Protein AF-A0A268QWA8-F1 (afdb_monomer_lite)

Organism: Shouchella clausii (NCBI:txid79880)

Structure (mmCIF, N/CA/C/O backbone):
data_AF-A0A268QWA8-F1
#
_entry.id   AF-A0A268QWA8-F1
#
loop_
_atom_site.group_PDB
_atom_site.id
_atom_site.type_symbol
_atom_site.label_atom_id
_atom_site.label_alt_id
_atom_site.label_comp_id
_atom_site.label_asym_id
_atom_site.label_entity_id
_atom_site.label_seq_id
_atom_site.pdbx_PDB_ins_code
_atom_site.Cartn_x
_atom_site.Cartn_y
_atom_site.Cartn_z
_atom_site.occupancy
_atom_site.B_iso_or_equiv
_atom_site.auth_seq_id
_atom_site.auth_comp_id
_atom_site.auth_asym_id
_atom_site.auth_atom_id
_atom_site.pdbx_PDB_model_num
ATOM 1 N N . ARG A 1 1 ? 24.612 6.461 -10.093 1.00 68.12 1 ARG A N 1
ATOM 2 C CA . ARG A 1 1 ? 24.776 4.985 -10.234 1.00 68.12 1 ARG A CA 1
ATOM 3 C C . ARG A 1 1 ? 25.047 4.328 -8.884 1.00 68.12 1 ARG A C 1
ATOM 5 O O . ARG A 1 1 ? 24.379 3.352 -8.602 1.00 68.12 1 ARG A O 1
ATOM 12 N N . LYS A 1 2 ? 25.934 4.901 -8.057 1.00 87.94 2 LYS A N 1
ATOM 13 C CA . LYS A 1 2 ? 26.205 4.461 -6.678 1.00 87.94 2 LYS A CA 1
ATOM 14 C C . LYS A 1 2 ? 24.937 4.303 -5.814 1.00 87.94 2 LYS A C 1
ATOM 16 O O . LYS A 1 2 ? 24.705 3.209 -5.327 1.00 87.94 2 LYS A O 1
ATOM 21 N N . LEU A 1 3 ? 24.064 5.317 -5.784 1.00 94.06 3 LEU A N 1
ATOM 22 C CA . LEU A 1 3 ? 22.815 5.284 -4.998 1.00 94.06 3 LEU A CA 1
ATOM 23 C C . LEU A 1 3 ? 21.907 4.084 -5.328 1.00 94.06 3 LEU A C 1
ATOM 25 O O . LEU A 1 3 ? 21.457 3.391 -4.434 1.00 94.06 3 LEU A O 1
ATOM 29 N N . ARG A 1 4 ? 21.743 3.742 -6.615 1.00 93.31 4 ARG A N 1
ATOM 30 C CA . ARG A 1 4 ? 20.932 2.581 -7.037 1.00 93.31 4 ARG A CA 1
ATOM 31 C C . ARG A 1 4 ? 21.481 1.235 -6.545 1.00 93.31 4 ARG A C 1
ATOM 33 O O . ARG A 1 4 ? 20.717 0.293 -6.392 1.00 93.31 4 ARG A O 1
ATOM 40 N N . ILE A 1 5 ? 22.800 1.127 -6.365 1.00 95.81 5 ILE A N 1
ATOM 41 C CA . ILE A 1 5 ? 23.443 -0.098 -5.866 1.00 95.81 5 ILE A CA 1
ATOM 42 C C . ILE A 1 5 ? 23.230 -0.212 -4.355 1.00 95.81 5 ILE A C 1
ATOM 44 O O . ILE A 1 5 ? 22.918 -1.293 -3.867 1.00 95.81 5 ILE A O 1
ATOM 48 N N . GLU A 1 6 ? 23.379 0.901 -3.637 1.00 95.94 6 GLU A N 1
ATOM 49 C CA . GLU A 1 6 ? 23.128 0.966 -2.195 1.00 95.94 6 GLU A CA 1
ATOM 50 C C . GLU A 1 6 ? 21.659 0.656 -1.880 1.00 95.94 6 GLU A C 1
ATOM 52 O O . GLU A 1 6 ? 21.396 -0.199 -1.037 1.00 95.94 6 GLU A O 1
ATOM 57 N N . ASP A 1 7 ? 20.715 1.236 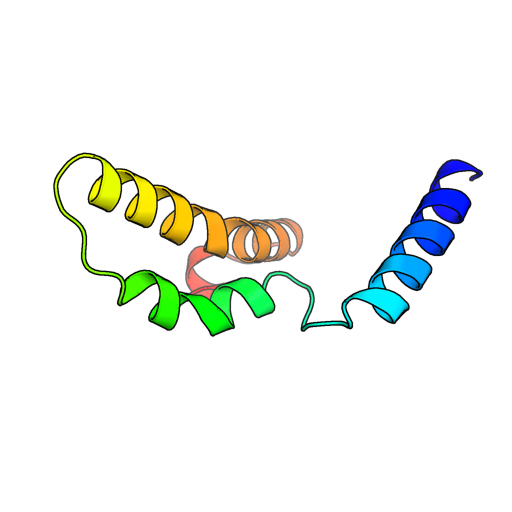-2.629 1.00 96.88 7 ASP A N 1
ATOM 58 C CA . ASP A 1 7 ? 19.284 0.944 -2.483 1.00 96.88 7 ASP A CA 1
ATOM 59 C C . ASP A 1 7 ? 18.985 -0.541 -2.708 1.00 96.88 7 ASP A C 1
ATOM 61 O O . ASP A 1 7 ? 18.355 -1.176 -1.868 1.00 96.88 7 ASP A O 1
ATOM 65 N N . ALA A 1 8 ? 19.498 -1.137 -3.790 1.00 96.38 8 ALA A N 1
ATOM 66 C CA . ALA A 1 8 ? 19.275 -2.554 -4.077 1.00 96.38 8 ALA A CA 1
ATOM 67 C C . ALA A 1 8 ? 19.849 -3.478 -2.987 1.00 96.38 8 ALA A C 1
ATOM 69 O O . ALA A 1 8 ? 19.219 -4.473 -2.617 1.00 96.38 8 ALA A O 1
ATOM 70 N N . LEU A 1 9 ? 21.031 -3.156 -2.450 1.00 96.62 9 LEU A N 1
ATOM 71 C CA . LEU A 1 9 ? 21.633 -3.917 -1.355 1.00 96.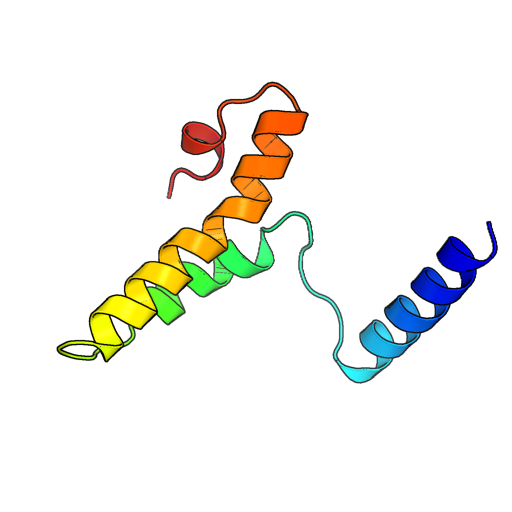62 9 LEU A CA 1
ATOM 72 C C . LEU A 1 9 ? 20.779 -3.827 -0.085 1.00 96.62 9 LEU A C 1
ATOM 74 O O . LEU A 1 9 ? 20.553 -4.837 0.576 1.00 96.62 9 LEU A O 1
ATOM 78 N N . ASN A 1 10 ? 20.281 -2.637 0.240 1.00 96.06 10 ASN A N 1
ATOM 79 C CA . ASN A 1 10 ? 19.449 -2.433 1.420 1.00 96.06 10 ASN A CA 1
ATOM 80 C C . ASN A 1 10 ? 18.076 -3.107 1.264 1.00 96.06 10 ASN A C 1
ATOM 82 O O . ASN A 1 10 ? 17.636 -3.798 2.178 1.00 96.06 10 ASN A O 1
ATOM 86 N N . SER A 1 11 ? 17.432 -2.997 0.096 1.00 96.75 11 SER A N 1
ATOM 87 C CA . SER A 1 11 ? 16.138 -3.641 -0.173 1.00 96.75 11 SER A CA 1
ATOM 88 C C . SER A 1 11 ? 16.216 -5.166 -0.126 1.00 96.75 11 SER A C 1
ATOM 90 O O . SER A 1 11 ? 15.318 -5.807 0.409 1.00 96.75 11 SER A O 1
ATOM 92 N N . THR A 1 12 ? 17.284 -5.765 -0.662 1.00 96.56 12 THR A N 1
ATOM 93 C CA . THR A 1 12 ? 17.459 -7.229 -0.622 1.00 96.56 12 THR A CA 1
ATOM 94 C C . THR A 1 12 ? 17.764 -7.738 0.784 1.00 96.56 12 THR A C 1
ATOM 96 O O . THR A 1 12 ? 17.282 -8.807 1.143 1.00 96.56 12 THR A O 1
ATOM 99 N N . ARG A 1 13 ? 18.499 -6.971 1.603 1.00 97.12 13 ARG A N 1
ATOM 100 C CA . ARG A 1 13 ? 18.688 -7.279 3.031 1.00 97.12 13 ARG A CA 1
ATOM 101 C C . ARG A 1 13 ? 17.364 -7.240 3.795 1.00 97.12 13 ARG A C 1
ATOM 103 O O . ARG A 1 13 ? 17.026 -8.229 4.432 1.00 97.12 13 ARG A O 1
ATOM 110 N N . ALA A 1 14 ? 16.582 -6.170 3.639 1.00 97.25 14 ALA A N 1
ATOM 111 C CA . ALA A 1 14 ? 15.265 -6.052 4.270 1.00 97.25 14 ALA A CA 1
ATOM 112 C C . ALA A 1 14 ? 14.314 -7.184 3.840 1.00 97.25 14 ALA A C 1
ATOM 114 O O . ALA A 1 14 ? 13.631 -7.774 4.669 1.00 97.25 14 ALA A O 1
ATOM 115 N N . ALA A 1 15 ? 14.330 -7.555 2.556 1.00 97.12 15 ALA A N 1
ATOM 116 C CA . ALA A 1 15 ? 13.522 -8.659 2.040 1.00 97.12 15 ALA A CA 1
ATOM 117 C C . ALA A 1 15 ? 13.874 -10.023 2.665 1.00 97.12 15 ALA A C 1
ATOM 119 O O . ALA A 1 15 ? 13.004 -10.882 2.780 1.00 97.12 15 ALA A O 1
ATOM 120 N N . VAL A 1 16 ? 15.136 -10.241 3.054 1.00 97.81 16 VAL A N 1
ATOM 121 C CA . VAL A 1 16 ? 15.563 -11.460 3.762 1.00 97.81 16 VAL A CA 1
ATOM 122 C C . VAL A 1 16 ? 15.118 -11.440 5.227 1.00 97.81 16 VAL A C 1
ATOM 124 O O . VAL A 1 16 ? 14.768 -12.490 5.759 1.00 97.81 16 VAL A O 1
ATOM 127 N N . GLU A 1 17 ? 15.125 -10.272 5.869 1.00 97.06 17 GLU A N 1
ATOM 128 C CA . GLU A 1 17 ? 14.792 -10.118 7.292 1.00 97.06 17 GLU A CA 1
ATOM 129 C C . GLU A 1 17 ? 13.278 -10.129 7.559 1.00 97.06 17 GLU A C 1
ATOM 131 O O . GLU A 1 17 ? 12.823 -10.810 8.477 1.00 97.06 17 GLU A O 1
ATOM 136 N N . GLU A 1 18 ? 12.494 -9.413 6.750 1.00 96.25 18 GLU A N 1
ATOM 137 C CA . GLU A 1 18 ? 11.057 -9.179 6.982 1.00 96.25 18 GLU A CA 1
ATOM 138 C C . GLU A 1 18 ? 10.152 -9.883 5.957 1.00 96.25 18 GLU A C 1
ATOM 140 O O . GLU A 1 18 ? 8.933 -9.955 6.127 1.00 96.25 18 GLU A O 1
ATOM 145 N N . GLY A 1 19 ? 10.739 -10.438 4.895 1.00 96.38 19 GLY A N 1
ATOM 146 C CA . GLY A 1 19 ? 10.010 -11.032 3.780 1.00 96.38 19 GLY A CA 1
ATOM 147 C C . GLY A 1 19 ? 9.582 -10.009 2.725 1.00 96.38 19 GLY A C 1
ATOM 148 O O . GLY A 1 19 ? 10.030 -8.864 2.690 1.00 96.38 19 GLY A O 1
ATOM 149 N N . ILE A 1 20 ? 8.719 -10.449 1.807 1.00 96.94 20 ILE A N 1
ATOM 150 C CA . ILE A 1 20 ? 8.217 -9.631 0.697 1.00 96.94 20 ILE A CA 1
ATOM 151 C C . ILE A 1 20 ? 6.697 -9.701 0.613 1.00 96.94 20 ILE A C 1
ATOM 153 O O . ILE A 1 20 ? 6.076 -10.690 0.999 1.00 96.94 20 ILE A O 1
ATOM 157 N N . VAL A 1 21 ? 6.103 -8.656 0.045 1.00 96.25 21 VAL A N 1
ATOM 158 C CA . VAL A 1 21 ? 4.665 -8.562 -0.221 1.00 96.25 21 VAL A CA 1
ATOM 159 C C . VAL A 1 21 ? 4.415 -8.082 -1.647 1.00 96.25 21 VAL A C 1
ATOM 161 O O . VAL A 1 21 ? 5.332 -7.652 -2.350 1.00 96.25 21 VAL A O 1
ATOM 164 N N . SER A 1 22 ? 3.158 -8.144 -2.085 1.00 96.06 22 SER A N 1
ATOM 165 C CA . SER A 1 22 ? 2.738 -7.597 -3.375 1.00 96.06 22 SER A CA 1
ATOM 166 C C . SER A 1 22 ? 3.054 -6.101 -3.468 1.00 96.06 22 SER A C 1
ATOM 168 O O . SER A 1 22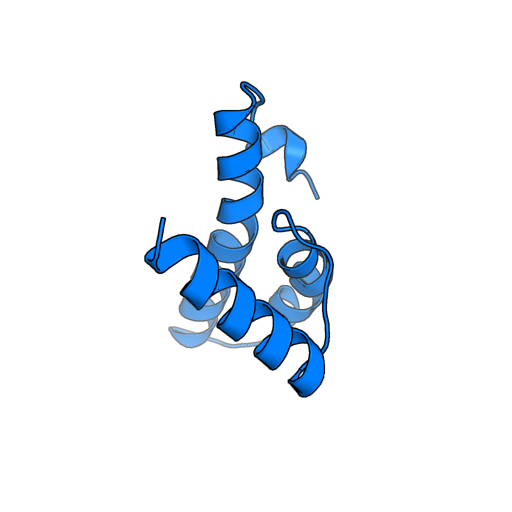 ? 2.592 -5.300 -2.656 1.00 96.06 22 SER A O 1
ATOM 170 N N . GLY A 1 23 ? 3.838 -5.721 -4.478 1.00 95.62 23 GLY A N 1
ATOM 171 C CA . GLY A 1 23 ? 4.191 -4.328 -4.740 1.00 95.62 23 GLY A CA 1
ATOM 172 C C . GLY A 1 23 ? 3.046 -3.513 -5.350 1.00 95.62 23 GLY A C 1
ATOM 173 O O . GLY A 1 23 ? 1.881 -3.907 -5.333 1.00 95.62 23 GLY A O 1
ATOM 174 N N . GLY A 1 24 ? 3.388 -2.350 -5.907 1.00 93.44 24 GLY A N 1
ATOM 175 C CA . GLY A 1 24 ? 2.447 -1.522 -6.668 1.00 93.44 24 GLY A CA 1
ATOM 176 C C . GLY A 1 24 ? 1.278 -0.957 -5.856 1.00 93.44 24 GLY A C 1
ATOM 177 O O . GLY A 1 24 ? 0.259 -0.629 -6.442 1.00 93.44 24 GLY A O 1
ATOM 178 N N . GLY A 1 25 ? 1.400 -0.883 -4.526 1.00 93.38 25 GLY A N 1
ATOM 179 C CA . GLY A 1 25 ? 0.330 -0.448 -3.618 1.00 93.38 25 GLY A CA 1
ATOM 180 C C . GLY A 1 25 ? -0.718 -1.523 -3.287 1.00 93.38 25 GLY A C 1
ATOM 181 O O . GLY A 1 25 ? -1.567 -1.296 -2.431 1.00 93.38 25 GLY A O 1
ATOM 182 N N . VAL A 1 26 ? -0.628 -2.718 -3.885 1.00 94.25 26 VAL A N 1
ATOM 183 C CA . VAL A 1 26 ? -1.602 -3.812 -3.697 1.00 94.25 26 VAL A CA 1
ATOM 184 C C . VAL A 1 26 ? -1.611 -4.339 -2.263 1.00 94.25 26 VAL A C 1
ATOM 186 O O . VAL A 1 26 ? -2.678 -4.588 -1.708 1.00 94.25 26 VAL A O 1
ATOM 189 N N . ALA A 1 27 ? -0.441 -4.474 -1.628 1.00 95.38 27 ALA A N 1
ATOM 190 C CA . ALA A 1 27 ? -0.368 -4.935 -0.241 1.00 95.38 27 ALA A CA 1
ATOM 191 C C . ALA A 1 27 ? -1.183 -4.054 0.723 1.00 95.38 27 ALA A C 1
ATOM 193 O O . ALA A 1 27 ? -1.822 -4.584 1.630 1.00 95.38 27 ALA A O 1
ATOM 194 N N . LEU A 1 28 ? -1.213 -2.734 0.498 1.00 94.81 28 LEU A N 1
ATOM 195 C CA . LEU A 1 28 ? -1.996 -1.804 1.313 1.00 94.81 28 LEU A CA 1
ATOM 196 C C . LEU A 1 28 ? -3.501 -1.983 1.078 1.00 94.81 28 LEU A C 1
ATOM 198 O O . LEU A 1 28 ? -4.263 -2.029 2.039 1.00 94.81 28 LEU A O 1
ATOM 202 N N . LEU A 1 29 ? -3.936 -2.166 -0.173 1.00 93.06 29 LEU A N 1
ATOM 203 C CA . LEU A 1 29 ? -5.347 -2.430 -0.475 1.00 93.06 29 LEU A CA 1
ATOM 204 C C . LEU A 1 29 ? -5.835 -3.750 0.135 1.00 93.06 29 LEU A C 1
ATOM 206 O O . LEU A 1 29 ? -6.933 -3.794 0.687 1.00 93.06 29 LEU A O 1
ATOM 210 N N . ASN A 1 30 ? -5.005 -4.795 0.119 1.00 93.75 30 ASN A N 1
ATOM 211 C CA . ASN A 1 30 ? -5.360 -6.100 0.680 1.00 93.75 30 ASN A CA 1
ATOM 212 C C . ASN A 1 30 ? -5.668 -6.043 2.184 1.00 93.75 30 ASN A C 1
ATOM 214 O O . ASN A 1 30 ? -6.531 -6.777 2.665 1.00 93.75 30 ASN A O 1
ATOM 218 N N . VAL A 1 31 ? -4.976 -5.181 2.936 1.00 94.75 31 VAL A N 1
ATOM 219 C CA . VAL A 1 31 ? -5.193 -5.032 4.385 1.00 94.75 31 VAL A CA 1
ATOM 220 C C . VAL A 1 31 ? -6.198 -3.933 4.734 1.00 94.75 31 VAL A C 1
ATOM 222 O O . VAL A 1 31 ? -6.565 -3.804 5.901 1.00 94.75 31 VAL A O 1
ATOM 225 N N . TYR A 1 32 ? -6.697 -3.180 3.748 1.00 95.06 32 TYR A N 1
ATOM 226 C CA . TYR A 1 32 ? -7.594 -2.047 3.973 1.00 95.06 32 TYR A CA 1
ATOM 227 C C . TYR A 1 32 ? -8.813 -2.416 4.820 1.00 95.06 32 TYR A C 1
ATOM 229 O O . TYR A 1 32 ? -9.052 -1.795 5.850 1.00 95.06 32 TYR A O 1
ATOM 237 N N . ASN A 1 33 ? -9.542 -3.472 4.442 1.00 94.38 33 ASN A N 1
ATOM 238 C CA . ASN A 1 33 ? -10.753 -3.892 5.157 1.00 94.38 33 ASN A CA 1
ATOM 239 C C . ASN A 1 33 ? -10.466 -4.270 6.616 1.00 94.38 33 ASN A C 1
ATOM 241 O O . ASN A 1 33 ? -11.312 -4.090 7.491 1.00 94.38 33 ASN A O 1
ATOM 245 N N . LYS A 1 34 ? -9.254 -4.761 6.902 1.00 95.94 34 LYS A N 1
ATOM 246 C CA . LYS A 1 34 ? -8.841 -5.078 8.267 1.00 95.94 34 LYS A CA 1
ATOM 247 C C . LYS A 1 34 ? -8.614 -3.809 9.085 1.00 95.94 34 LYS A C 1
ATOM 249 O O . LYS A 1 34 ? -9.073 -3.749 10.222 1.00 95.94 34 LYS A O 1
ATOM 254 N N . VAL A 1 35 ? -7.972 -2.796 8.506 1.00 94.50 35 VAL A N 1
ATOM 255 C CA . VAL A 1 35 ? -7.780 -1.488 9.155 1.00 94.50 35 VAL A CA 1
ATOM 256 C C . VAL A 1 35 ? -9.120 -0.761 9.318 1.00 94.50 35 VAL A C 1
ATOM 258 O O . VAL A 1 35 ? -9.392 -0.218 10.381 1.00 94.50 35 VAL A O 1
ATOM 261 N N . ALA A 1 36 ? -10.005 -0.838 8.321 1.00 95.00 36 ALA A N 1
ATOM 262 C CA . ALA A 1 36 ? -11.336 -0.231 8.362 1.00 95.00 36 ALA A CA 1
ATOM 263 C C . ALA A 1 36 ? -12.252 -0.850 9.430 1.00 95.00 36 ALA A C 1
ATOM 265 O O . ALA A 1 36 ? -13.211 -0.219 9.861 1.00 95.00 36 ALA A O 1
ATOM 266 N N . SER A 1 37 ? -11.952 -2.074 9.878 1.00 96.56 37 SER A N 1
ATOM 267 C CA . SER A 1 37 ? -12.691 -2.739 10.958 1.00 96.56 37 SER A CA 1
ATOM 268 C C . SER A 1 37 ? -12.293 -2.289 12.369 1.00 96.56 37 SER A C 1
ATOM 270 O O . SER A 1 37 ? -12.907 -2.733 13.339 1.00 96.56 37 SER A O 1
ATOM 272 N N . ILE A 1 38 ? -11.266 -1.442 12.510 1.00 96.88 38 ILE A N 1
ATOM 273 C CA . ILE A 1 38 ? -10.821 -0.939 13.812 1.00 96.88 38 ILE A CA 1
ATOM 274 C C . ILE A 1 38 ? -11.865 0.044 14.349 1.00 96.88 38 ILE A C 1
ATOM 276 O O . ILE A 1 38 ? -12.190 1.040 13.708 1.00 96.88 38 ILE A O 1
ATOM 280 N N . GLN A 1 39 ? -12.375 -0.239 15.545 1.00 95.56 39 GLN A N 1
ATOM 281 C CA . GLN A 1 39 ? -13.315 0.630 16.242 1.00 95.56 39 GLN A CA 1
ATOM 282 C C . GLN A 1 39 ? -12.548 1.608 17.130 1.00 95.56 39 GLN A C 1
ATOM 284 O O . GLN A 1 39 ? -11.764 1.188 17.978 1.00 95.56 39 GLN A O 1
ATOM 289 N N . ALA A 1 40 ? -12.787 2.898 16.926 1.00 96.75 40 ALA A N 1
ATOM 290 C CA . ALA A 1 40 ? -12.262 3.980 17.748 1.00 96.75 40 ALA A CA 1
ATOM 291 C C . ALA A 1 40 ? -13.242 5.159 17.723 1.00 96.75 40 ALA A C 1
ATOM 293 O O . ALA A 1 40 ? -14.151 5.201 16.890 1.00 96.75 40 ALA A O 1
ATOM 294 N N . GLU A 1 41 ? -13.042 6.129 18.611 1.00 96.81 41 GLU A N 1
ATOM 295 C CA . GLU A 1 41 ? -13.892 7.316 18.732 1.00 96.81 41 GLU A CA 1
ATOM 296 C C . GLU A 1 41 ? -13.052 8.602 18.716 1.00 96.81 41 GLU A C 1
ATOM 298 O O . GLU A 1 41 ? -11.836 8.579 18.914 1.00 96.81 41 GLU A O 1
ATOM 303 N N . GLY A 1 42 ? -13.699 9.738 18.445 1.00 97.31 42 GLY A N 1
ATOM 304 C CA . GLY A 1 42 ? -13.054 11.053 18.458 1.00 97.31 42 GLY A CA 1
ATOM 305 C C . GLY A 1 42 ? -11.863 11.171 17.496 1.00 97.31 42 GLY A C 1
ATOM 306 O O . GLY A 1 42 ? -11.957 10.855 16.304 1.00 97.31 42 GLY A O 1
ATOM 307 N N . ASP A 1 43 ? -10.737 11.654 18.015 1.00 97.75 43 ASP A N 1
ATOM 308 C CA . ASP A 1 43 ? -9.534 11.937 17.226 1.00 97.75 43 ASP A CA 1
ATOM 309 C C . ASP A 1 43 ? -8.882 10.664 16.667 1.00 97.75 43 ASP A C 1
ATOM 311 O O . ASP A 1 43 ? -8.343 10.677 15.559 1.00 97.75 43 ASP A O 1
ATOM 315 N N . GLU A 1 44 ? -8.985 9.540 17.378 1.00 97.25 44 GLU A N 1
ATOM 316 C CA . GLU A 1 44 ? -8.433 8.261 16.924 1.00 97.25 44 GLU A CA 1
ATOM 317 C C . GLU A 1 44 ? -9.170 7.747 15.684 1.00 97.25 44 GLU A C 1
ATOM 319 O O . GLU A 1 44 ? -8.535 7.350 14.705 1.00 97.25 44 GLU A O 1
ATOM 324 N N . ALA A 1 45 ? -10.504 7.844 15.670 1.00 97.06 45 ALA A N 1
ATOM 325 C CA . ALA A 1 45 ? -11.312 7.520 14.493 1.00 97.06 45 ALA A CA 1
ATOM 326 C C . ALA A 1 45 ? -10.942 8.404 13.292 1.00 97.06 45 ALA A C 1
ATOM 328 O O . ALA A 1 45 ? -10.855 7.938 12.153 1.00 97.06 45 ALA A O 1
ATOM 329 N N . THR A 1 46 ? -10.676 9.686 13.548 1.00 97.50 46 THR A N 1
ATOM 330 C CA . THR A 1 46 ? -10.209 10.623 12.520 1.00 97.50 46 THR A CA 1
ATOM 331 C C . THR A 1 46 ? -8.846 10.199 11.968 1.00 97.50 46 THR A C 1
ATOM 333 O O . THR A 1 46 ? -8.663 10.159 10.751 1.00 97.50 46 THR A O 1
ATOM 336 N N . GLY A 1 47 ? -7.913 9.808 12.840 1.00 97.81 47 GLY A N 1
ATOM 337 C CA . GLY A 1 47 ? -6.603 9.282 12.456 1.00 97.81 47 GLY A CA 1
ATOM 338 C C . GLY A 1 47 ? -6.698 8.024 11.591 1.00 97.81 47 GLY A C 1
ATOM 339 O O . GLY A 1 47 ? -6.045 7.947 10.549 1.00 97.81 47 GLY A O 1
ATOM 340 N N . ILE A 1 48 ? -7.565 7.077 11.962 1.00 97.56 48 ILE A N 1
ATOM 341 C CA . ILE A 1 48 ? -7.813 5.860 11.173 1.00 97.56 48 ILE A CA 1
ATOM 342 C C . ILE A 1 48 ? -8.297 6.225 9.767 1.00 97.56 48 ILE A C 1
ATOM 344 O O . ILE A 1 48 ? -7.746 5.731 8.786 1.00 97.56 48 ILE A O 1
ATOM 348 N N . ASN A 1 49 ? -9.259 7.142 9.642 1.00 96.38 49 ASN A N 1
ATOM 349 C CA . ASN A 1 49 ? -9.772 7.572 8.338 1.00 96.38 49 ASN A CA 1
ATOM 350 C C . ASN A 1 49 ? -8.702 8.240 7.456 1.00 96.38 49 ASN A C 1
ATOM 352 O O . ASN A 1 49 ? -8.691 8.038 6.240 1.00 96.38 49 ASN A O 1
ATOM 356 N N . ILE A 1 50 ? -7.775 9.001 8.050 1.00 97.31 50 ILE A N 1
ATOM 357 C CA . ILE A 1 50 ? -6.637 9.584 7.322 1.00 97.31 50 ILE A CA 1
ATOM 358 C C . ILE A 1 50 ? -5.734 8.479 6.766 1.00 97.31 50 ILE A C 1
ATOM 360 O O . ILE A 1 50 ? -5.358 8.527 5.593 1.00 97.31 50 ILE A O 1
ATOM 364 N N . VAL A 1 51 ? -5.411 7.473 7.584 1.00 97.31 51 VAL A N 1
ATOM 365 C CA . VAL A 1 51 ? -4.576 6.339 7.167 1.00 97.31 51 VAL A CA 1
ATOM 366 C C . VAL A 1 51 ? -5.266 5.535 6.068 1.00 97.31 51 VAL A C 1
ATOM 368 O O . VAL A 1 51 ? -4.645 5.270 5.042 1.00 97.31 51 VAL A O 1
ATOM 371 N N . LEU A 1 52 ? -6.553 5.216 6.231 1.00 95.94 52 LEU A N 1
ATOM 372 C CA . LEU A 1 52 ? -7.349 4.501 5.230 1.00 95.94 52 LEU A CA 1
ATOM 373 C C . LEU A 1 52 ? -7.292 5.198 3.869 1.00 95.94 52 LEU A C 1
ATOM 375 O O . LEU A 1 52 ? -6.974 4.568 2.861 1.00 95.94 52 LEU A O 1
ATOM 379 N N . ARG A 1 53 ? -7.505 6.516 3.840 1.00 94.94 53 ARG A N 1
ATOM 380 C CA . ARG A 1 53 ? -7.381 7.295 2.607 1.00 94.94 53 ARG A CA 1
ATOM 381 C C . ARG A 1 53 ? -5.961 7.240 2.031 1.00 94.94 53 ARG A C 1
ATOM 383 O O . ARG A 1 53 ? -5.796 7.040 0.832 1.00 94.94 53 ARG A O 1
ATOM 390 N N . ALA A 1 54 ? -4.933 7.395 2.865 1.00 96.19 54 ALA A N 1
ATOM 391 C CA . ALA A 1 54 ? -3.539 7.386 2.419 1.00 96.19 54 ALA A CA 1
ATOM 392 C C . ALA A 1 54 ? -3.104 6.037 1.818 1.00 96.19 54 ALA A C 1
ATOM 394 O O . ALA A 1 54 ? -2.256 6.005 0.928 1.00 96.19 54 ALA A O 1
ATOM 395 N N . MET A 1 55 ? -3.691 4.926 2.269 1.00 95.56 55 MET A N 1
ATOM 396 C CA . MET A 1 55 ? -3.364 3.580 1.786 1.00 95.56 55 MET A CA 1
ATOM 397 C C . MET A 1 55 ? -3.700 3.358 0.304 1.00 95.56 55 MET A C 1
ATOM 399 O O . MET A 1 55 ? -3.085 2.507 -0.336 1.00 95.56 55 MET A O 1
ATOM 403 N N . GLU A 1 56 ? -4.645 4.115 -0.254 1.00 94.69 56 GLU A N 1
ATOM 404 C CA . GLU A 1 56 ? -5.034 4.043 -1.670 1.00 94.69 56 GLU A CA 1
ATOM 405 C C . GLU A 1 56 ? -4.101 4.817 -2.600 1.00 94.69 56 GLU A C 1
ATOM 407 O O . GLU A 1 56 ? -3.932 4.461 -3.770 1.00 94.69 56 GLU A O 1
ATOM 412 N N . GLU A 1 57 ? -3.490 5.884 -2.087 1.00 95.12 57 GLU A N 1
ATOM 413 C CA . GLU A 1 57 ? -2.746 6.857 -2.886 1.00 95.12 57 GLU A CA 1
ATOM 414 C C . GLU A 1 57 ? -1.591 6.256 -3.703 1.00 95.12 57 GLU A C 1
ATOM 416 O O . GLU A 1 57 ? -1.395 6.698 -4.840 1.00 95.12 57 GLU A O 1
ATOM 421 N N . PRO A 1 58 ? -0.849 5.228 -3.233 1.00 95.88 58 PRO A N 1
ATOM 422 C CA . PRO A 1 58 ? 0.190 4.604 -4.047 1.00 95.88 58 PRO A CA 1
ATOM 423 C C . PRO A 1 58 ? -0.351 4.013 -5.353 1.00 95.88 58 PRO A C 1
ATOM 425 O O . PRO A 1 58 ? 0.233 4.239 -6.413 1.00 95.88 58 PRO A O 1
ATOM 428 N N . VAL A 1 59 ? -1.492 3.317 -5.304 1.00 94.75 59 VAL A N 1
ATOM 429 C CA . VAL A 1 59 ? -2.122 2.735 -6.500 1.00 94.75 59 VAL A CA 1
ATOM 430 C C . VAL A 1 59 ? -2.674 3.839 -7.398 1.00 94.75 59 VAL A C 1
ATOM 432 O O . VAL A 1 59 ? -2.451 3.806 -8.608 1.00 94.75 59 VAL A O 1
ATOM 435 N N . ARG A 1 60 ? -3.319 4.863 -6.819 1.00 94.69 60 ARG A N 1
ATOM 436 C CA . ARG A 1 60 ? -3.843 6.017 -7.575 1.00 94.69 60 ARG A CA 1
ATOM 437 C C . ARG A 1 60 ? -2.733 6.762 -8.309 1.00 94.69 60 ARG A C 1
ATOM 439 O O . ARG A 1 60 ? -2.905 7.122 -9.469 1.00 94.69 60 ARG A O 1
ATOM 446 N N . THR A 1 61 ? -1.589 6.952 -7.656 1.00 96.12 61 THR A N 1
ATOM 447 C CA . THR A 1 61 ? -0.415 7.614 -8.237 1.00 96.12 61 THR A CA 1
ATOM 448 C C . THR A 1 61 ? 0.156 6.796 -9.391 1.00 96.12 61 THR A C 1
ATOM 450 O O . THR A 1 61 ? 0.441 7.344 -10.454 1.00 96.12 61 THR A O 1
ATOM 453 N N . ILE A 1 62 ? 0.287 5.476 -9.222 1.00 96.06 62 ILE A N 1
ATOM 454 C CA . ILE A 1 62 ? 0.745 4.579 -10.292 1.00 96.06 62 ILE A CA 1
ATOM 455 C C . ILE A 1 62 ? -0.228 4.613 -11.478 1.00 96.06 62 ILE A C 1
ATOM 457 O O . ILE A 1 62 ? 0.215 4.755 -12.616 1.00 96.06 62 ILE A O 1
ATOM 461 N N . ALA A 1 63 ? -1.537 4.539 -11.221 1.00 95.12 63 ALA A N 1
ATOM 462 C CA . ALA A 1 63 ? -2.568 4.622 -12.252 1.00 95.12 63 ALA A CA 1
ATOM 463 C C . ALA A 1 63 ? -2.517 5.961 -13.004 1.00 95.12 63 ALA A C 1
ATOM 465 O O . ALA A 1 63 ? -2.495 5.970 -14.233 1.00 95.12 63 ALA A O 1
ATOM 466 N N . HIS A 1 64 ? -2.401 7.079 -12.281 1.00 95.44 64 HIS A N 1
ATOM 467 C CA . HIS A 1 64 ? -2.273 8.408 -12.876 1.00 95.44 64 HIS A CA 1
ATOM 468 C C . HIS A 1 64 ? -1.032 8.517 -13.770 1.00 95.44 64 HIS A C 1
ATOM 470 O O . HIS A 1 64 ? -1.123 8.977 -14.906 1.00 95.44 64 HIS A O 1
ATOM 476 N N . ASN A 1 65 ? 0.118 8.026 -13.298 1.00 96.44 65 ASN A N 1
ATOM 477 C CA . ASN A 1 65 ? 1.356 7.998 -14.080 1.00 96.44 65 ASN A CA 1
ATOM 478 C C . ASN A 1 65 ? 1.243 7.116 -15.337 1.00 96.44 65 ASN A C 1
ATOM 480 O O . ASN A 1 65 ? 1.966 7.335 -16.307 1.00 96.44 65 ASN A O 1
ATOM 484 N N . ALA A 1 66 ? 0.339 6.134 -15.329 1.00 95.94 66 ALA A N 1
ATOM 485 C CA . ALA A 1 66 ? 0.015 5.286 -16.473 1.00 95.94 66 ALA A CA 1
ATOM 486 C C . ALA A 1 66 ? -1.076 5.877 -17.393 1.00 95.94 66 ALA A C 1
ATOM 488 O O . ALA A 1 66 ? -1.457 5.231 -18.367 1.00 95.94 66 ALA A O 1
ATOM 489 N N . GLY A 1 67 ? -1.582 7.084 -17.111 1.00 94.38 67 GLY A N 1
ATOM 490 C CA . GLY A 1 67 ? -2.650 7.728 -17.884 1.00 94.38 67 GLY A CA 1
ATOM 491 C C . GLY A 1 67 ? -4.049 7.160 -17.622 1.00 94.38 67 GLY A C 1
ATOM 492 O O . GLY A 1 67 ? -4.954 7.373 -18.425 1.00 94.38 67 GLY A O 1
ATOM 493 N N . LEU A 1 68 ? -4.229 6.428 -16.520 1.00 94.44 68 LEU A N 1
ATOM 494 C CA . LEU A 1 68 ? -5.502 5.851 -16.092 1.00 94.44 68 LEU A CA 1
ATOM 495 C C . LEU A 1 68 ? -6.114 6.669 -14.951 1.00 94.44 68 LEU A C 1
ATOM 497 O O . LEU A 1 68 ? -5.422 7.352 -14.193 1.00 94.44 68 LEU A O 1
ATOM 501 N N . GLU A 1 69 ? -7.430 6.564 -14.793 1.00 91.25 69 GLU A N 1
ATOM 502 C CA . GLU A 1 69 ? -8.131 7.217 -13.694 1.00 91.25 69 GLU A CA 1
ATOM 503 C C . GLU A 1 69 ? -7.996 6.399 -12.399 1.00 91.25 69 GLU A C 1
ATOM 505 O O . GLU A 1 69 ? -8.582 5.327 -12.251 1.00 91.25 69 GLU A O 1
ATOM 510 N N . GLY A 1 70 ? -7.218 6.908 -11.438 1.00 83.81 70 GLY A N 1
ATOM 511 C CA . GLY A 1 70 ? -6.911 6.195 -10.193 1.00 83.81 70 GLY A CA 1
ATOM 512 C C . GLY A 1 70 ? -8.130 5.839 -9.335 1.00 83.81 70 GLY A C 1
ATOM 513 O O . GLY A 1 70 ? -8.098 4.815 -8.661 1.00 83.81 70 GLY A O 1
ATOM 514 N N . SER A 1 71 ? -9.210 6.628 -9.385 1.00 84.62 71 SER A N 1
ATOM 515 C CA . SER A 1 71 ? -10.486 6.322 -8.715 1.00 84.62 71 SER A CA 1
ATOM 516 C C . SER A 1 71 ? -11.119 5.032 -9.230 1.00 84.62 71 SER A C 1
ATOM 518 O O . SER A 1 71 ? -11.659 4.275 -8.438 1.00 84.62 71 SER A O 1
ATOM 520 N N . VAL A 1 72 ? -11.029 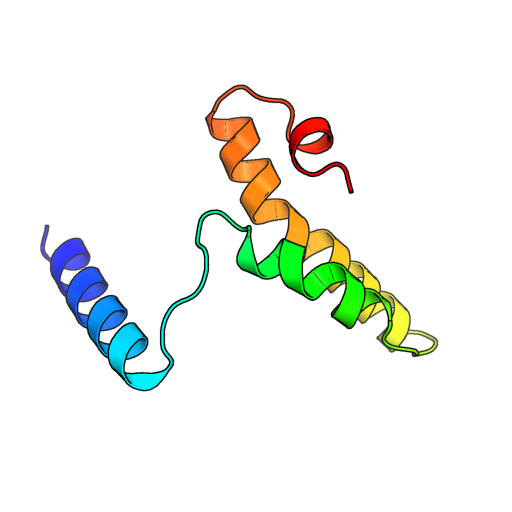4.780 -10.537 1.00 87.06 72 VAL A N 1
ATOM 521 C CA . VAL A 1 72 ? -11.612 3.593 -11.180 1.00 87.06 72 VAL A CA 1
ATOM 522 C C . VAL A 1 72 ? -10.767 2.351 -10.900 1.00 87.06 72 VAL A C 1
ATOM 524 O O . VAL A 1 72 ? -11.294 1.261 -10.729 1.00 87.06 72 VAL A O 1
ATOM 527 N N . ILE A 1 73 ? -9.443 2.506 -10.834 1.00 86.00 73 ILE A N 1
ATOM 528 C CA . ILE A 1 73 ? -8.516 1.389 -10.593 1.00 86.00 73 ILE A CA 1
ATOM 529 C C . ILE A 1 73 ? -8.547 0.908 -9.139 1.00 86.00 73 ILE A C 1
ATOM 531 O O . ILE A 1 73 ? -8.311 -0.268 -8.878 1.00 86.00 73 ILE A O 1
ATOM 535 N N . VAL A 1 74 ? -8.804 1.815 -8.198 1.00 84.88 74 VAL A N 1
ATOM 536 C CA . VAL A 1 74 ? -8.858 1.507 -6.762 1.00 84.88 74 VAL A CA 1
ATOM 537 C C . VAL A 1 74 ? -10.258 1.089 -6.303 1.00 84.88 74 VAL A C 1
ATOM 539 O O . VAL A 1 74 ? -10.420 0.743 -5.134 1.00 84.88 74 VAL A O 1
ATOM 542 N N . ASP A 1 75 ? -11.247 1.096 -7.202 1.00 75.19 75 ASP A N 1
ATOM 543 C CA . ASP A 1 75 ? -12.633 0.765 -6.871 1.00 75.19 75 ASP A CA 1
ATOM 544 C C 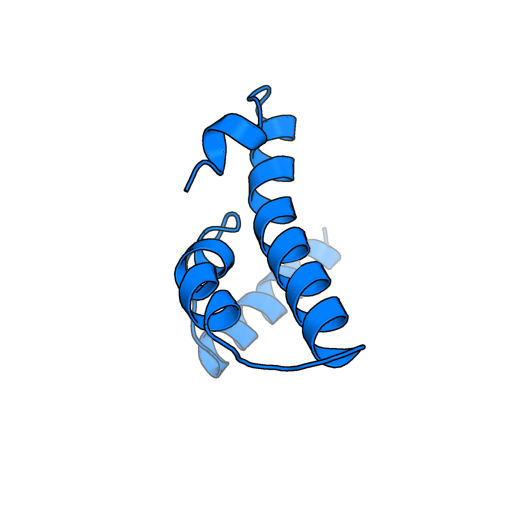. ASP A 1 75 ? -12.718 -0.566 -6.102 1.00 75.19 75 ASP A C 1
ATOM 546 O O . ASP A 1 75 ? -12.073 -1.555 -6.470 1.00 75.19 75 ASP A O 1
ATOM 550 N N . ARG A 1 76 ? -13.429 -0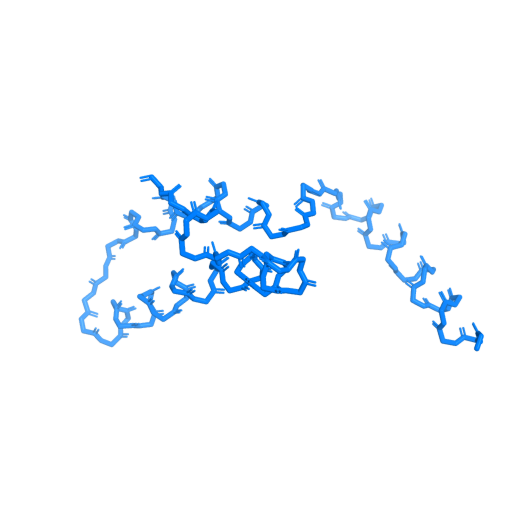.531 -4.970 1.00 56.28 76 ARG A N 1
ATOM 551 C CA . ARG A 1 76 ? -13.421 -1.573 -3.932 1.00 56.28 76 ARG A CA 1
ATOM 552 C C . ARG A 1 76 ? -14.710 -2.368 -3.884 1.00 56.28 76 ARG A C 1
ATOM 554 O O . ARG A 1 76 ? -15.786 -1.736 -3.852 1.00 56.28 76 ARG A O 1
#

InterPro domains:
  IPR001844 Chaperonin Cpn60/GroEL [PTHR45633] (1-75)
  IPR002423 Chaperonin Cpn60/GroEL/TCP-1 family [PF00118] (2-74)
  IPR018370 Chaperonin Cpn60, conserved site [PS00296] (14-25)
  IPR027410 TCP-1-like chaperonin intermediate domain superfamily [G3DSA:3.30.260.10] (1-19)
  IPR027413 GroEL-like equatorial domain superfamily [G3DSA:1.10.560.10] (20-75)
  IPR027413 GroEL-like equatorial domain superfamily [SSF48592] (8-75)

Radius of gyration: 15.93 Å; chains: 1; bounding box: 40×23×37 Å

Sequence (76 aa):
RKLRIEDALNSTRAAVEEGIVSGGGVALLNVYNKVASIQAEGDEATGINIVLRAMEEPVRTIAHNAGLEGSVIVDR

Secondary structure (DSSP, 8-state):
-HHHHHHHHHHHHHHHHH----TTTHHHHHHHHHHHT----HHHHHHHHHHHHHHHHHHHHHHHHTTS-HHHHS--

pLDDT: mean 93.85, std 6.49, range [56.28, 97.81]

Foldseek 3Di:
DVVVVVVVVVVVVCCVVPNDDDDQLVVLLVCLVVLVPDDDDDVVVVVSVVSSVVSLVSNCVVQVVVVHHSCVVSPD